Protein AF-A0A352BAZ2-F1 (afdb_monomer)

Secondary structure (DSSP, 8-state):
-HHHHHHHHHHHHHHHHTHHHHHHHHHHHHHHHHHHHHHHHHHHS---------PPPPTTS---PPP-----GGGTTSS---SS--HHHHHHH-PPPPHHHHHHHHHHHHHHHHHHHHS--

Mean predicted aligned error: 20.34 Å

Nearest PDB structures (foldseek):
  6uz7-assembly1_AE  TM=4.309E-01  e=7.780E+00  Kluyveromyces lactis

Radius of gyration: 33.47 Å; Cα contacts (8 Å, |Δi|>4): 6; chains: 1; bounding box: 77×63×80 Å

Structure (mmCIF, N/CA/C/O backbone):
data_AF-A0A352BAZ2-F1
#
_entry.id   AF-A0A352BAZ2-F1
#
loop_
_atom_site.group_PDB
_atom_site.id
_atom_site.type_symbol
_atom_site.label_atom_id
_atom_site.label_alt_id
_atom_site.label_comp_id
_atom_site.label_asym_id
_atom_site.label_entity_id
_atom_site.label_seq_id
_atom_site.pdbx_PDB_ins_code
_atom_site.Cartn_x
_atom_site.Cartn_y
_atom_site.Cartn_z
_atom_site.occupancy
_atom_site.B_iso_or_equiv
_atom_site.auth_seq_id
_atom_site.auth_comp_id
_atom_site.auth_asym_id
_atom_site.auth_atom_id
_atom_site.pdbx_PDB_model_num
ATOM 1 N N . MET A 1 1 ? -24.285 34.330 26.306 1.00 61.56 1 MET A N 1
ATOM 2 C CA . MET A 1 1 ? -24.472 33.325 27.376 1.00 61.56 1 MET A CA 1
ATOM 3 C C . MET A 1 1 ? -25.796 32.587 27.224 1.00 61.56 1 MET A C 1
ATOM 5 O O . MET A 1 1 ? -25.749 31.385 27.040 1.00 61.56 1 MET A O 1
ATOM 9 N N . GLU A 1 2 ? -26.934 33.277 27.096 1.00 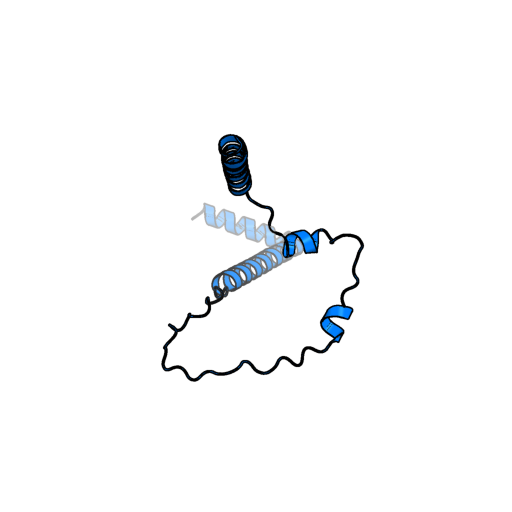78.88 2 GLU A N 1
ATOM 10 C CA . GLU A 1 2 ? -28.279 32.661 27.007 1.00 78.88 2 GLU A CA 1
ATOM 11 C C . GLU A 1 2 ? -28.443 31.504 25.989 1.00 78.88 2 GLU A C 1
ATOM 13 O O . GLU A 1 2 ? -29.137 30.522 26.250 1.00 78.88 2 GLU A O 1
ATOM 18 N N . LYS A 1 3 ? -27.788 31.580 24.820 1.00 81.06 3 LYS A N 1
ATOM 19 C CA . LYS A 1 3 ? -27.831 30.507 23.805 1.00 81.06 3 LYS A CA 1
ATOM 20 C C . LYS A 1 3 ? -27.101 29.230 24.245 1.00 81.06 3 LYS A C 1
ATOM 22 O O . LYS A 1 3 ? -27.532 28.141 23.882 1.00 81.06 3 LYS A O 1
ATOM 27 N N . ILE A 1 4 ? -26.021 29.369 25.016 1.00 85.94 4 ILE A N 1
ATOM 28 C CA . ILE A 1 4 ? -25.229 28.250 25.548 1.00 85.94 4 ILE A CA 1
ATOM 29 C C . ILE A 1 4 ? -26.023 27.552 26.655 1.00 85.94 4 ILE A C 1
ATOM 31 O O . ILE A 1 4 ? -26.115 26.328 26.660 1.00 85.94 4 ILE A O 1
ATOM 35 N N . ASP A 1 5 ? -26.687 28.323 27.517 1.00 85.38 5 ASP A N 1
ATOM 36 C CA . ASP A 1 5 ? -27.525 27.782 28.592 1.00 85.38 5 ASP A CA 1
ATOM 37 C C . ASP A 1 5 ? -28.756 27.048 28.039 1.00 85.38 5 ASP A C 1
ATOM 39 O O . ASP A 1 5 ? -29.066 25.935 28.463 1.00 85.38 5 ASP A O 1
ATOM 43 N N . LYS A 1 6 ? -29.402 27.597 26.997 1.00 83.62 6 LYS A N 1
ATOM 44 C CA . LYS A 1 6 ? -30.488 26.910 26.272 1.00 83.62 6 LYS A CA 1
ATOM 45 C C . LYS A 1 6 ? -30.037 25.596 25.635 1.00 83.62 6 LYS A C 1
ATOM 47 O O . LYS A 1 6 ? -30.806 24.637 25.609 1.00 83.62 6 LYS A O 1
ATOM 52 N N . LEU A 1 7 ? -28.816 25.546 25.104 1.00 84.56 7 LEU A N 1
ATOM 53 C CA . LEU A 1 7 ? -28.267 24.337 24.494 1.00 84.56 7 LEU A CA 1
ATOM 54 C C . LEU A 1 7 ? -27.939 23.279 25.556 1.00 84.56 7 LEU A C 1
ATOM 56 O O . LEU A 1 7 ? -28.306 22.118 25.393 1.00 84.56 7 LEU A O 1
ATOM 60 N N . LYS A 1 8 ? -27.319 23.692 26.666 1.00 85.31 8 LYS A N 1
ATOM 61 C CA . LYS A 1 8 ? -27.000 22.824 27.803 1.00 85.31 8 LYS A CA 1
ATOM 62 C C . LYS A 1 8 ? -28.256 22.186 28.397 1.00 85.31 8 LYS A C 1
ATOM 64 O O . LYS A 1 8 ? -28.271 20.977 28.611 1.00 85.31 8 LYS A O 1
ATOM 69 N N . ASN A 1 9 ? -29.316 22.972 28.582 1.00 86.38 9 ASN A N 1
ATOM 70 C CA . ASN A 1 9 ? -30.581 22.466 29.114 1.00 86.38 9 ASN A CA 1
ATOM 71 C C . ASN A 1 9 ? -31.218 21.443 28.165 1.00 86.38 9 ASN A C 1
ATOM 73 O O . ASN A 1 9 ? -31.579 20.360 28.603 1.00 86.38 9 ASN A O 1
ATOM 77 N N . LYS A 1 10 ? -31.228 21.701 26.848 1.00 85.00 10 LYS A N 1
ATOM 78 C CA . LYS A 1 10 ? -31.728 20.727 25.859 1.00 85.00 10 LYS A CA 1
ATOM 79 C C . LYS A 1 10 ? -30.947 19.411 25.845 1.00 85.00 10 LYS A C 1
ATOM 81 O O . LYS A 1 10 ? -31.538 18.358 25.627 1.00 85.00 10 LYS A O 1
ATOM 86 N N . ILE A 1 11 ? -29.629 19.467 26.039 1.00 82.56 11 ILE A N 1
ATOM 87 C CA . ILE A 1 11 ? -28.780 18.270 26.111 1.00 82.56 11 ILE A CA 1
ATOM 88 C C . ILE A 1 11 ? -29.077 17.490 27.396 1.00 82.56 11 ILE A C 1
ATOM 90 O O . ILE A 1 11 ? -29.226 16.272 27.338 1.00 82.56 11 ILE A O 1
ATOM 94 N N . SER A 1 12 ? -29.221 18.180 28.531 1.00 81.75 12 SER A N 1
ATOM 95 C CA . SER A 1 12 ? -29.603 17.560 29.806 1.00 81.75 12 SER A CA 1
ATOM 96 C C . SER A 1 12 ? -30.967 16.876 29.709 1.00 81.75 12 SER A C 1
ATOM 98 O O . SER A 1 12 ? -31.087 15.698 30.039 1.00 81.75 12 SER A O 1
ATOM 100 N N . ASP A 1 13 ? -31.960 17.569 29.145 1.00 84.19 13 ASP A N 1
ATOM 101 C CA . ASP A 1 13 ? -33.308 17.035 28.936 1.00 84.19 13 ASP A CA 1
ATOM 102 C C . ASP A 1 13 ? -33.287 15.793 28.030 1.00 84.19 13 ASP A C 1
ATOM 104 O O . ASP A 1 13 ? -34.013 14.827 28.260 1.00 84.19 13 ASP A O 1
ATOM 108 N N . PHE A 1 14 ? -32.433 15.779 27.002 1.00 80.44 14 PHE A N 1
ATOM 109 C CA . PHE A 1 14 ? -32.285 14.631 26.106 1.00 80.44 14 PHE A CA 1
ATOM 110 C C . PHE A 1 14 ? -31.643 13.420 26.802 1.00 80.44 14 PHE A C 1
ATOM 112 O O . PHE A 1 14 ? -32.094 12.290 26.604 1.00 80.44 14 PHE A O 1
ATOM 119 N N . ILE A 1 15 ? -30.627 13.651 27.640 1.00 83.31 15 ILE A N 1
ATOM 120 C CA . ILE A 1 15 ? -29.951 12.607 28.424 1.00 83.31 15 ILE A CA 1
ATOM 121 C C . ILE A 1 15 ? -30.905 12.006 29.461 1.00 83.31 15 ILE A C 1
ATOM 123 O O . ILE A 1 15 ? -30.960 10.787 29.619 1.00 83.31 15 ILE A O 1
ATOM 127 N N . GLU A 1 16 ? -31.697 12.832 30.146 1.00 81.19 16 GLU A N 1
ATOM 128 C CA . GLU A 1 16 ? -32.658 12.352 31.142 1.00 81.19 16 GLU A CA 1
ATOM 129 C C . GLU A 1 16 ? -33.809 11.563 30.518 1.00 81.19 16 GLU A C 1
ATOM 131 O O . GLU A 1 16 ? -34.217 10.535 31.064 1.00 81.19 16 GLU A O 1
ATOM 136 N N . ARG A 1 17 ? -34.301 12.006 29.355 1.00 82.25 17 ARG A N 1
ATOM 137 C CA . ARG A 1 17 ? -35.429 11.376 28.660 1.00 82.25 17 ARG A CA 1
ATOM 138 C C . ARG A 1 17 ? -35.059 10.050 27.999 1.00 82.25 17 ARG A C 1
ATOM 140 O O . ARG A 1 17 ? -35.906 9.170 27.908 1.00 82.25 17 ARG A O 1
ATOM 147 N N . ASN A 1 18 ? -33.807 9.898 27.563 1.00 82.19 18 ASN A N 1
ATOM 148 C CA . ASN A 1 18 ? -33.335 8.756 26.777 1.00 82.19 18 ASN A CA 1
ATOM 149 C C . ASN A 1 18 ? -32.033 8.155 27.333 1.00 82.19 18 ASN A C 1
ATOM 151 O O . ASN A 1 18 ? -31.093 7.903 26.579 1.00 82.19 18 ASN A O 1
ATOM 155 N N . LYS A 1 19 ? -31.987 7.876 28.644 1.00 80.25 19 LYS A N 1
ATOM 156 C CA . LYS A 1 19 ? -30.777 7.416 29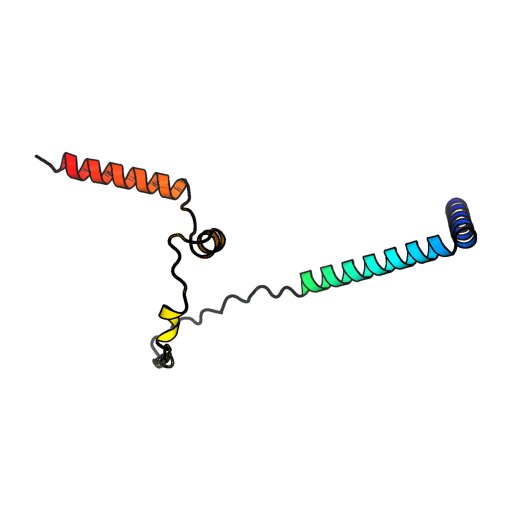.359 1.00 80.25 19 LYS A CA 1
ATOM 157 C C . LYS A 1 19 ? -30.016 6.277 28.668 1.00 80.25 19 LYS A C 1
ATOM 159 O O . LYS A 1 19 ? -28.796 6.343 28.553 1.00 80.25 19 LYS A O 1
ATOM 164 N N . ALA A 1 20 ? -30.711 5.248 28.178 1.00 80.69 20 ALA A N 1
ATOM 165 C CA . ALA A 1 20 ? -30.067 4.112 27.508 1.00 80.69 20 ALA A CA 1
ATOM 166 C C . ALA A 1 20 ? -29.398 4.515 26.178 1.00 80.69 20 ALA A C 1
ATOM 168 O O . ALA A 1 20 ? -28.257 4.142 25.911 1.00 80.69 20 ALA A O 1
ATOM 169 N N . LEU A 1 21 ? -30.081 5.338 25.378 1.00 82.94 21 LEU A N 1
ATOM 170 C CA . LEU A 1 21 ? -29.564 5.874 24.117 1.00 82.94 21 LEU A CA 1
ATOM 171 C C . LEU A 1 21 ? -28.411 6.854 24.354 1.00 82.94 21 LEU A C 1
ATOM 173 O O . LEU A 1 21 ? -27.404 6.784 23.657 1.00 82.94 21 LEU A O 1
ATOM 177 N N . SER A 1 22 ? -28.506 7.729 25.359 1.00 84.81 22 SER A N 1
ATOM 178 C CA . SER A 1 22 ? -27.419 8.655 25.692 1.00 84.81 22 SER A CA 1
ATOM 179 C C . SER A 1 22 ? -26.170 7.931 26.190 1.00 84.81 22 SER A C 1
ATOM 181 O O . SER A 1 22 ? -25.065 8.328 25.834 1.00 84.81 22 SER A O 1
ATOM 183 N N . VAL A 1 23 ? -26.328 6.848 26.963 1.00 88.81 23 VAL A N 1
ATOM 184 C CA . VAL A 1 23 ? -25.200 6.009 27.401 1.00 88.81 23 VAL A CA 1
ATOM 185 C C . VAL A 1 23 ? -24.562 5.299 26.206 1.00 88.81 23 VAL A C 1
ATOM 187 O O . VAL A 1 23 ? -23.340 5.298 26.092 1.00 88.81 23 VAL A O 1
ATOM 190 N N . ALA A 1 24 ? -25.364 4.766 25.279 1.00 89.69 24 ALA A N 1
ATOM 191 C CA . ALA A 1 24 ? -24.853 4.140 24.060 1.00 89.69 24 ALA A CA 1
ATOM 192 C C . ALA A 1 24 ? -24.086 5.135 23.168 1.00 89.69 24 ALA A C 1
ATOM 194 O O . ALA A 1 24 ? -22.995 4.824 22.694 1.00 89.69 24 ALA A O 1
ATOM 195 N N . ILE A 1 25 ? -24.612 6.351 22.987 1.00 90.06 25 ILE A N 1
ATOM 196 C CA . ILE A 1 25 ? -23.947 7.418 22.223 1.00 90.06 25 ILE A CA 1
ATOM 197 C C . ILE A 1 25 ? -22.633 7.829 22.899 1.00 90.06 25 ILE A C 1
ATOM 199 O O . ILE A 1 25 ? -21.616 7.976 22.223 1.00 90.06 25 ILE A O 1
ATOM 203 N N . LEU A 1 26 ? -22.626 7.978 24.227 1.00 90.56 26 LEU A N 1
ATOM 204 C CA . LEU A 1 26 ? -21.419 8.323 24.979 1.00 90.56 26 LEU A CA 1
ATOM 205 C C . LEU A 1 26 ? -20.348 7.228 24.861 1.00 90.56 26 LEU A C 1
ATOM 207 O O . LEU A 1 26 ? -19.179 7.537 24.636 1.00 90.56 26 LEU A O 1
ATOM 211 N N . ALA A 1 27 ? -20.747 5.957 24.955 1.00 91.62 27 ALA A N 1
ATOM 212 C CA . ALA A 1 27 ? -19.850 4.818 24.779 1.00 91.62 27 ALA A CA 1
ATOM 213 C C . ALA A 1 27 ? -19.270 4.761 23.356 1.00 91.62 27 ALA A C 1
ATOM 215 O O . ALA A 1 27 ? -18.068 4.553 23.193 1.00 91.62 27 ALA A O 1
ATOM 216 N N . ALA A 1 28 ? -20.090 5.012 22.331 1.00 93.12 28 ALA A N 1
ATOM 217 C CA . ALA A 1 28 ? -19.636 5.065 20.943 1.00 93.12 28 ALA A CA 1
ATOM 218 C C . ALA A 1 28 ? -18.627 6.203 20.704 1.00 93.12 28 ALA A C 1
ATOM 220 O O . ALA A 1 28 ? -17.605 5.994 20.052 1.00 93.12 28 ALA A O 1
ATOM 221 N N . LEU A 1 29 ? -18.874 7.389 21.273 1.00 94.00 29 LEU A N 1
ATOM 222 C CA . LEU A 1 29 ? -17.948 8.524 21.197 1.00 94.00 29 LEU A CA 1
ATOM 223 C C . LEU A 1 29 ? -16.622 8.240 21.914 1.00 94.00 29 LEU A C 1
ATOM 225 O O . LEU A 1 29 ? -15.558 8.557 21.383 1.00 94.00 29 LEU A O 1
ATOM 229 N N . ALA A 1 30 ? -16.671 7.611 23.092 1.00 93.38 30 ALA A N 1
ATOM 230 C CA . ALA A 1 30 ? -15.473 7.213 23.825 1.00 93.38 30 ALA A CA 1
ATOM 231 C C . ALA A 1 30 ? -14.642 6.187 23.036 1.00 93.38 30 ALA A C 1
ATOM 233 O O . ALA A 1 30 ? -13.426 6.332 22.924 1.00 93.38 30 ALA A O 1
ATOM 234 N N . LEU A 1 31 ? -15.296 5.191 22.431 1.00 95.31 31 LEU A N 1
ATOM 235 C CA . LEU A 1 31 ? -14.635 4.180 21.606 1.00 95.31 31 LEU A CA 1
ATOM 236 C C . LEU A 1 31 ? -13.991 4.808 20.362 1.00 95.31 31 LEU A C 1
ATOM 238 O O . LEU A 1 31 ? -12.842 4.507 20.047 1.00 95.31 31 LEU A O 1
ATOM 242 N N . MET A 1 32 ? -14.683 5.740 19.702 1.00 95.62 32 MET A N 1
ATOM 243 C CA . MET A 1 32 ? -14.141 6.472 18.554 1.00 95.62 32 MET A CA 1
ATOM 244 C C . MET A 1 32 ? -12.885 7.275 18.929 1.00 95.62 32 MET A C 1
ATOM 246 O O . MET A 1 32 ? -11.896 7.233 18.200 1.00 95.62 32 MET A O 1
ATOM 250 N N . LEU A 1 33 ? -12.882 7.952 20.083 1.00 95.31 33 LEU A N 1
ATOM 251 C CA . LEU A 1 33 ? -11.701 8.665 20.586 1.00 95.31 33 LEU A CA 1
ATOM 252 C C . LEU A 1 33 ? -10.516 7.724 20.828 1.00 95.31 33 LEU A C 1
ATOM 254 O O . LEU A 1 33 ? -9.396 8.049 20.439 1.00 95.31 33 LEU A O 1
ATOM 258 N N . ILE A 1 34 ? -10.755 6.549 21.416 1.00 95.06 34 ILE A N 1
ATOM 259 C CA . ILE A 1 34 ? -9.708 5.542 21.648 1.00 95.06 34 ILE A CA 1
ATOM 260 C C . ILE A 1 34 ? -9.101 5.078 20.317 1.00 95.06 34 ILE A C 1
ATOM 262 O O . ILE A 1 34 ? -7.879 5.028 20.187 1.00 95.06 34 ILE A O 1
ATOM 266 N N . LEU A 1 35 ? -9.932 4.799 19.308 1.00 93.81 35 LEU A N 1
ATOM 267 C CA . LEU A 1 35 ? -9.457 4.392 17.982 1.00 93.81 35 LEU A CA 1
ATOM 268 C C . LEU A 1 35 ? -8.609 5.477 17.309 1.00 93.81 35 LEU A C 1
ATOM 270 O O . LEU A 1 35 ? -7.583 5.161 16.709 1.00 93.81 35 LEU A O 1
ATOM 274 N N . ILE A 1 36 ? -8.991 6.750 17.446 1.00 94.31 36 ILE A N 1
ATOM 275 C CA . ILE A 1 36 ? -8.209 7.876 16.918 1.00 94.31 36 ILE A 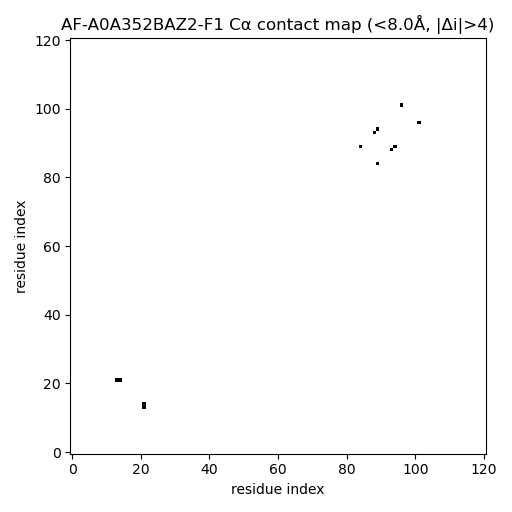CA 1
ATOM 276 C C . ILE A 1 36 ? -6.840 7.949 17.605 1.00 94.31 36 ILE A C 1
ATOM 278 O O . ILE A 1 36 ? -5.827 8.098 16.925 1.00 94.31 36 ILE A O 1
ATOM 282 N N . VAL A 1 37 ? -6.781 7.799 18.932 1.00 93.50 37 VAL A N 1
ATOM 283 C CA . VAL A 1 37 ? -5.509 7.806 19.676 1.00 93.50 37 VAL A CA 1
ATOM 284 C C . VAL A 1 37 ? -4.600 6.660 19.227 1.00 93.50 37 VAL A C 1
ATOM 286 O O . VAL A 1 37 ? -3.413 6.886 18.998 1.00 93.50 37 VAL A O 1
ATOM 289 N N . ILE A 1 38 ? -5.146 5.455 19.037 1.00 90.19 38 ILE A N 1
ATOM 290 C CA . ILE A 1 38 ? -4.387 4.294 18.545 1.00 90.19 38 ILE A CA 1
ATOM 291 C C . ILE A 1 38 ? -3.882 4.538 17.116 1.00 90.19 38 ILE A C 1
ATOM 293 O O . ILE A 1 38 ? -2.716 4.279 16.827 1.00 90.19 38 ILE A O 1
ATOM 297 N N . ALA A 1 39 ? -4.719 5.077 16.227 1.00 88.75 39 ALA A N 1
ATOM 298 C CA . ALA A 1 39 ? -4.326 5.390 14.855 1.00 88.75 39 ALA A CA 1
ATOM 299 C C . ALA A 1 39 ? -3.187 6.421 14.802 1.00 88.75 39 ALA A C 1
ATOM 301 O O . ALA A 1 39 ? -2.215 6.232 14.070 1.00 88.75 39 ALA A O 1
ATOM 302 N N . VAL A 1 40 ? -3.265 7.475 15.621 1.00 89.69 40 VAL A N 1
ATOM 303 C CA . VAL A 1 40 ? -2.189 8.469 15.745 1.00 89.69 40 VAL A CA 1
ATOM 304 C C . VAL A 1 40 ? -0.926 7.829 16.319 1.00 89.69 40 VAL A C 1
ATOM 306 O O . VAL A 1 40 ? 0.153 8.063 15.782 1.00 89.69 40 VAL A O 1
ATOM 309 N N . ALA A 1 41 ? -1.044 6.980 17.346 1.00 86.00 41 ALA A N 1
ATOM 310 C CA . ALA A 1 41 ? 0.086 6.263 17.938 1.00 86.00 41 ALA A CA 1
ATOM 311 C C . ALA A 1 41 ? 0.803 5.357 16.919 1.00 86.00 41 ALA A C 1
ATOM 313 O O . ALA A 1 41 ? 2.030 5.362 16.852 1.00 86.00 41 ALA A O 1
ATOM 314 N N . MET A 1 42 ? 0.059 4.634 16.077 1.00 81.88 42 MET A N 1
ATOM 315 C CA . MET A 1 42 ? 0.639 3.816 15.005 1.00 81.88 42 MET A CA 1
ATOM 316 C C . MET A 1 42 ? 1.294 4.670 13.914 1.00 81.88 42 MET A C 1
ATOM 318 O O . MET A 1 42 ? 2.370 4.324 13.432 1.00 81.88 42 MET A O 1
ATOM 322 N N . ALA A 1 43 ? 0.696 5.810 13.558 1.00 78.62 43 ALA A N 1
ATOM 323 C CA . ALA A 1 43 ? 1.260 6.717 12.561 1.00 78.62 43 ALA A CA 1
ATOM 324 C C . ALA A 1 43 ? 2.584 7.357 13.018 1.00 78.62 43 ALA A C 1
ATOM 326 O O . ALA A 1 43 ? 3.483 7.544 12.200 1.00 78.62 43 ALA A O 1
ATOM 327 N N . VAL A 1 44 ? 2.738 7.664 14.313 1.00 76.62 44 VAL A N 1
ATOM 328 C CA . VAL A 1 44 ? 3.998 8.208 14.860 1.00 76.62 44 VAL A CA 1
ATOM 329 C C . VAL A 1 44 ? 5.024 7.125 15.202 1.00 76.62 44 VAL A C 1
ATOM 331 O O . VAL A 1 44 ? 6.222 7.391 15.163 1.00 76.62 44 VAL A O 1
ATOM 334 N N . SER A 1 45 ? 4.574 5.904 15.509 1.00 64.19 45 SER A N 1
ATOM 335 C CA . SER A 1 45 ? 5.436 4.753 15.808 1.00 64.19 45 SER A CA 1
ATOM 336 C C . SER A 1 45 ? 5.908 4.004 14.559 1.00 64.19 45 SER A C 1
ATOM 338 O O . SER A 1 45 ? 6.648 3.025 14.683 1.00 64.19 45 SER A O 1
ATOM 340 N N . GLY A 1 46 ? 5.508 4.445 13.364 1.00 59.16 46 GLY A N 1
ATOM 341 C CA . GLY A 1 46 ? 6.086 3.994 12.107 1.00 59.16 46 GLY A CA 1
ATOM 342 C C . GLY A 1 46 ? 7.550 4.414 12.030 1.00 59.16 46 GLY A C 1
ATOM 343 O O . GLY A 1 46 ? 7.888 5.434 11.426 1.00 59.16 46 GLY A O 1
ATOM 344 N N . SER A 1 47 ? 8.439 3.632 12.645 1.00 59.03 47 SER A N 1
ATOM 345 C CA . SER A 1 47 ? 9.852 3.674 12.313 1.00 59.03 47 SER A CA 1
ATOM 346 C C . SER A 1 47 ? 9.936 3.367 10.824 1.00 59.03 47 SER A C 1
ATOM 348 O O . SER A 1 47 ? 9.649 2.259 10.373 1.00 59.03 47 SER A O 1
ATOM 350 N N . LYS A 1 48 ? 10.282 4.379 10.020 1.00 58.50 48 LYS A N 1
ATOM 351 C CA . LYS A 1 48 ? 10.745 4.117 8.657 1.00 58.50 48 LYS A CA 1
ATOM 352 C C . LYS A 1 48 ? 11.794 3.015 8.787 1.00 58.50 48 LYS A C 1
ATOM 354 O O . LYS A 1 48 ? 12.688 3.197 9.623 1.00 58.50 48 LYS A O 1
ATOM 359 N N . PRO A 1 49 ? 11.699 1.901 8.038 1.00 54.47 49 PRO A N 1
ATOM 360 C CA . PRO A 1 49 ? 12.761 0.912 8.046 1.00 54.47 49 PRO A CA 1
ATOM 361 C C . PRO A 1 49 ? 14.040 1.681 7.743 1.00 54.47 49 PRO A C 1
ATOM 363 O O . PRO A 1 49 ? 14.166 2.326 6.698 1.00 54.47 49 PRO A O 1
ATOM 366 N N . ARG A 1 50 ? 14.922 1.754 8.742 1.00 54.09 50 ARG A N 1
ATOM 367 C CA . ARG A 1 50 ? 16.186 2.462 8.621 1.00 54.09 50 ARG A CA 1
ATOM 368 C C . ARG A 1 50 ? 16.923 1.694 7.545 1.00 54.09 50 ARG A C 1
ATOM 370 O O . ARG A 1 50 ? 17.338 0.566 7.795 1.00 54.09 50 ARG A O 1
ATOM 377 N N . A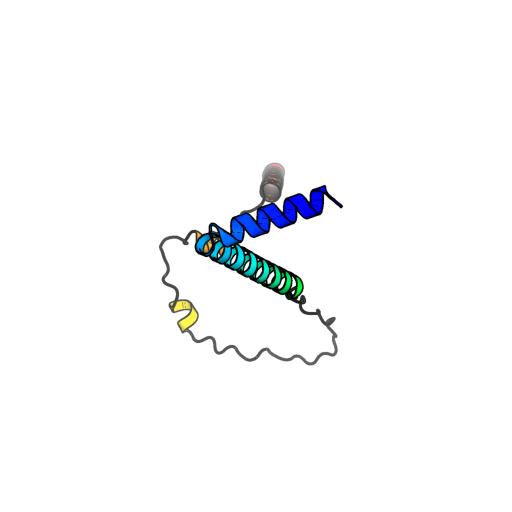LA A 1 51 ? 16.991 2.266 6.343 1.00 61.06 51 ALA A N 1
ATOM 378 C CA . ALA A 1 51 ? 17.779 1.694 5.269 1.00 61.06 51 ALA A CA 1
ATOM 379 C C . ALA A 1 51 ? 19.152 1.361 5.870 1.00 61.06 51 ALA A C 1
ATOM 381 O O . ALA A 1 51 ? 19.709 2.226 6.565 1.00 61.06 51 ALA A O 1
ATOM 382 N N . PRO A 1 52 ? 19.643 0.119 5.718 1.00 60.44 52 PRO A N 1
ATOM 383 C CA . PRO A 1 52 ? 20.895 -0.285 6.333 1.00 60.44 52 PRO A CA 1
ATOM 384 C C . PRO A 1 52 ? 21.952 0.733 5.920 1.00 60.44 52 PRO A C 1
ATOM 386 O O . PRO A 1 52 ? 22.114 1.021 4.730 1.00 60.44 52 PRO A O 1
ATOM 389 N N . SER A 1 53 ? 22.599 1.359 6.906 1.00 61.72 53 SER A N 1
ATOM 390 C CA . SER A 1 53 ? 23.678 2.295 6.623 1.00 61.72 53 SER A CA 1
ATOM 391 C C . SER A 1 53 ? 24.754 1.502 5.905 1.00 61.72 53 SER A C 1
ATOM 393 O O . SER A 1 53 ? 25.376 0.630 6.507 1.00 61.72 53 SER A O 1
ATOM 395 N N . ARG A 1 54 ? 24.930 1.769 4.612 1.00 57.50 54 ARG A N 1
ATOM 396 C CA . ARG A 1 54 ? 26.024 1.198 3.839 1.00 57.50 54 ARG A CA 1
ATOM 397 C C . ARG A 1 54 ? 27.305 1.761 4.438 1.00 57.50 54 ARG A C 1
ATOM 399 O O . ARG A 1 54 ? 27.607 2.936 4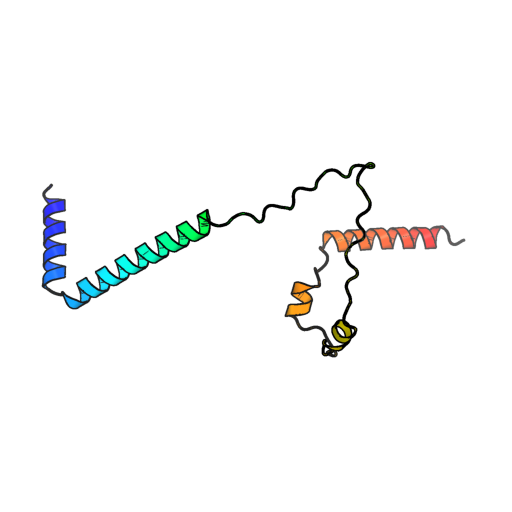.239 1.00 57.50 54 ARG A O 1
ATOM 406 N N . THR A 1 55 ? 28.000 0.960 5.238 1.00 67.56 55 THR A N 1
ATOM 407 C CA . THR A 1 55 ? 29.384 1.249 5.595 1.00 67.56 55 THR A CA 1
ATOM 408 C C . THR A 1 55 ? 30.168 1.347 4.285 1.00 67.56 55 THR A C 1
ATOM 410 O O . THR A 1 55 ? 29.988 0.494 3.410 1.00 67.56 55 THR A O 1
ATOM 413 N N . PRO A 1 56 ? 30.949 2.419 4.069 1.00 70.56 56 PRO A N 1
ATOM 414 C CA . PRO A 1 56 ? 31.806 2.493 2.898 1.00 70.56 56 PRO A CA 1
ATOM 415 C C . PRO A 1 56 ? 32.780 1.315 2.953 1.00 70.56 56 PRO A C 1
ATOM 417 O O . PRO A 1 56 ? 33.393 1.074 3.988 1.00 70.56 56 PRO A O 1
ATOM 420 N N . PHE A 1 57 ? 32.865 0.570 1.854 1.00 63.06 57 PHE A N 1
ATOM 421 C CA . PHE A 1 57 ? 33.793 -0.546 1.704 1.00 63.06 57 PHE A CA 1
ATOM 422 C C . PHE A 1 57 ? 35.229 -0.042 1.898 1.00 63.06 57 PHE A C 1
ATOM 424 O O . PHE A 1 57 ? 35.648 0.872 1.180 1.00 63.06 57 PHE A O 1
ATOM 431 N N . SER A 1 58 ? 35.958 -0.608 2.862 1.00 73.69 58 SER A N 1
ATOM 432 C CA . SER A 1 58 ? 37.381 -0.345 3.059 1.00 73.69 58 SER A CA 1
ATOM 433 C C . SER A 1 58 ? 38.187 -1.527 2.532 1.00 73.69 58 SER A C 1
ATOM 435 O O . SER A 1 58 ? 37.900 -2.681 2.835 1.00 73.69 58 SER A O 1
ATOM 437 N N . SER A 1 59 ? 39.236 -1.255 1.758 1.00 68.19 59 SER A N 1
ATOM 438 C CA . SER A 1 59 ? 40.137 -2.293 1.236 1.00 68.19 59 SER A CA 1
ATOM 439 C C . SER A 1 59 ? 40.958 -2.999 2.327 1.00 68.19 59 SER A C 1
ATOM 441 O O . SER A 1 59 ? 41.660 -3.961 2.029 1.00 68.19 59 SER A O 1
ATOM 443 N N . GLU A 1 60 ? 40.909 -2.493 3.561 1.00 78.50 60 GLU A N 1
ATOM 444 C CA . GLU A 1 60 ? 41.578 -3.046 4.745 1.00 78.50 60 GLU A CA 1
ATOM 445 C C . GLU A 1 60 ? 40.667 -3.978 5.562 1.00 78.50 60 GLU A C 1
ATOM 447 O O . GLU A 1 60 ? 41.119 -4.556 6.550 1.00 78.50 60 GLU A O 1
ATOM 452 N N . ASP A 1 61 ? 39.396 -4.129 5.171 1.00 74.69 61 ASP A N 1
ATOM 453 C CA . ASP A 1 61 ? 38.450 -4.988 5.880 1.00 74.69 61 ASP A CA 1
ATOM 454 C C . ASP A 1 61 ? 38.821 -6.470 5.690 1.00 74.69 61 ASP A C 1
ATOM 456 O O . ASP A 1 61 ? 39.018 -6.957 4.572 1.00 74.69 61 ASP A O 1
ATOM 460 N N . GLU A 1 62 ? 38.916 -7.204 6.800 1.00 79.69 62 GLU A N 1
ATOM 461 C CA . GLU A 1 62 ? 39.177 -8.643 6.798 1.00 79.69 62 GLU A CA 1
ATOM 462 C C . GLU A 1 62 ? 38.031 -9.378 6.083 1.00 79.69 62 GLU A C 1
ATOM 464 O O . GLU A 1 62 ? 36.852 -9.161 6.372 1.00 79.69 62 GLU A O 1
ATOM 469 N N . PHE A 1 63 ? 38.366 -10.244 5.121 1.00 74.00 63 PHE A N 1
ATOM 470 C CA . PHE A 1 63 ? 37.368 -11.020 4.389 1.00 74.00 63 PHE A CA 1
ATOM 471 C C . PHE A 1 63 ? 36.695 -12.025 5.328 1.00 74.00 63 PHE A C 1
ATOM 473 O O . PHE A 1 63 ? 37.244 -13.085 5.631 1.00 74.00 63 PHE A O 1
ATOM 480 N N . ILE A 1 64 ? 35.478 -11.705 5.758 1.00 78.19 64 ILE A N 1
ATOM 481 C CA . ILE A 1 64 ? 34.615 -12.635 6.481 1.00 78.19 64 ILE A CA 1
ATOM 482 C C . ILE A 1 64 ? 33.816 -13.411 5.436 1.00 78.19 64 ILE A C 1
ATOM 484 O O . ILE A 1 64 ? 32.885 -12.879 4.828 1.00 78.19 64 ILE A O 1
ATOM 488 N N . ALA A 1 65 ? 34.186 -14.674 5.216 1.00 78.00 65 ALA A N 1
ATOM 489 C CA . ALA A 1 65 ? 33.353 -15.574 4.433 1.00 78.00 65 ALA A CA 1
ATOM 490 C C . ALA A 1 65 ? 31.985 -15.698 5.132 1.00 78.00 65 ALA A C 1
ATOM 492 O O . ALA A 1 65 ? 31.954 -15.934 6.344 1.00 78.00 65 ALA A O 1
ATOM 493 N N . PRO A 1 66 ? 30.859 -15.523 4.416 1.00 74.31 66 PRO A N 1
ATOM 494 C CA . PRO A 1 66 ? 29.550 -15.769 5.001 1.00 74.31 66 PRO A CA 1
ATOM 495 C C . PRO A 1 66 ? 29.503 -17.209 5.516 1.00 74.31 66 PRO A C 1
ATOM 497 O O . PRO A 1 66 ? 30.041 -18.109 4.869 1.00 74.31 66 PRO A O 1
ATOM 500 N N . GLU A 1 67 ? 28.885 -17.423 6.682 1.00 77.75 67 GLU A N 1
ATOM 501 C CA . GLU A 1 67 ? 28.686 -18.773 7.206 1.00 77.75 67 GLU A CA 1
ATOM 502 C C . GLU A 1 67 ? 28.050 -19.630 6.117 1.00 77.75 67 GLU A C 1
ATOM 504 O O . GLU A 1 67 ? 27.069 -19.226 5.484 1.00 77.75 67 GLU A O 1
ATOM 509 N N . ASN A 1 68 ? 28.660 -20.790 5.865 1.00 63.47 68 ASN A N 1
ATOM 510 C CA . ASN A 1 68 ? 28.178 -21.730 4.873 1.00 63.47 68 ASN A CA 1
ATOM 511 C C . ASN A 1 68 ? 26.729 -22.051 5.219 1.00 63.47 68 ASN A C 1
ATOM 513 O O . ASN A 1 68 ? 26.450 -22.774 6.174 1.00 63.47 68 ASN A O 1
ATOM 517 N N . ASN A 1 69 ? 25.816 -21.494 4.435 1.00 60.38 69 ASN A N 1
ATOM 518 C CA . ASN A 1 69 ? 24.439 -21.916 4.385 1.00 60.38 69 ASN A CA 1
ATOM 519 C C . ASN A 1 69 ? 24.467 -23.417 4.075 1.00 60.38 69 ASN A C 1
ATOM 521 O O . ASN A 1 69 ? 24.713 -23.818 2.936 1.00 60.38 69 ASN A O 1
ATOM 525 N N . THR A 1 70 ? 24.292 -24.250 5.104 1.00 61.41 70 THR A N 1
ATOM 526 C CA . THR A 1 70 ? 23.894 -25.645 4.948 1.00 61.41 70 THR A CA 1
ATOM 527 C C . THR A 1 70 ? 22.498 -25.610 4.353 1.00 61.41 70 THR A C 1
ATOM 529 O O . THR A 1 70 ? 21.501 -25.682 5.071 1.00 61.41 70 THR A O 1
ATOM 532 N N . LEU A 1 71 ? 22.448 -25.388 3.042 1.00 58.00 71 LEU A N 1
ATOM 533 C CA . LEU A 1 71 ? 21.235 -25.351 2.259 1.00 58.00 71 LEU A CA 1
ATOM 534 C C . LEU A 1 71 ? 20.703 -26.776 2.347 1.00 58.00 71 LEU A C 1
ATOM 536 O O . LEU A 1 71 ? 21.245 -27.680 1.714 1.00 58.00 71 LEU A O 1
ATOM 540 N N . THR A 1 72 ? 19.732 -27.014 3.227 1.00 61.00 72 THR A N 1
ATOM 541 C CA . THR A 1 72 ? 19.038 -28.295 3.288 1.00 61.00 72 THR A CA 1
ATOM 542 C C . THR A 1 72 ? 18.489 -28.524 1.885 1.00 61.00 72 THR A C 1
ATOM 544 O O . THR A 1 72 ? 17.737 -27.686 1.381 1.00 61.00 72 THR A O 1
ATOM 547 N N . GLU A 1 73 ? 18.922 -29.604 1.227 1.00 57.16 73 GLU A N 1
ATOM 548 C CA . GLU A 1 73 ? 18.595 -29.913 -0.178 1.00 57.16 73 GLU A CA 1
ATOM 549 C C . GLU A 1 73 ? 17.080 -29.839 -0.457 1.00 57.16 73 GLU A C 1
ATOM 551 O O . GLU A 1 73 ? 16.646 -29.562 -1.574 1.00 57.16 73 GLU A O 1
ATOM 556 N N . ASP A 1 74 ? 16.278 -29.981 0.595 1.00 57.16 74 ASP A N 1
ATOM 557 C CA . ASP A 1 74 ? 14.821 -29.952 0.620 1.00 57.16 74 ASP A CA 1
ATOM 558 C C . ASP A 1 74 ? 14.184 -28.607 0.226 1.00 57.16 74 ASP A C 1
ATOM 560 O O . ASP A 1 74 ? 13.001 -28.583 -0.123 1.00 57.16 74 ASP A O 1
ATOM 564 N N . TYR A 1 75 ? 14.912 -27.479 0.246 1.00 58.47 75 TYR A N 1
ATOM 565 C CA . TYR A 1 75 ? 14.303 -26.179 -0.082 1.00 58.47 75 TYR A CA 1
ATOM 566 C C . TYR A 1 75 ? 13.782 -26.145 -1.528 1.00 58.47 75 TYR A C 1
ATOM 568 O O . TYR A 1 75 ? 12.672 -25.669 -1.774 1.00 58.47 75 TYR A O 1
ATOM 576 N N . TYR A 1 76 ? 14.522 -26.743 -2.469 1.00 56.84 76 TYR A N 1
ATOM 577 C CA . TYR A 1 76 ? 14.120 -26.828 -3.878 1.00 56.84 76 TYR A CA 1
ATOM 578 C C . TYR A 1 76 ? 12.961 -27.804 -4.121 1.00 56.84 76 TYR A C 1
ATOM 580 O O . TYR A 1 76 ? 12.184 -27.600 -5.051 1.00 56.84 76 TYR A O 1
ATOM 588 N N . PHE A 1 77 ? 12.816 -28.837 -3.285 1.00 57.22 77 PHE A N 1
ATOM 589 C CA . PHE A 1 77 ? 11.805 -29.890 -3.455 1.00 57.22 77 PHE A CA 1
ATOM 590 C C . PHE A 1 77 ? 10.489 -29.618 -2.717 1.00 57.22 77 PHE A C 1
ATOM 592 O O . PHE A 1 77 ? 9.499 -30.305 -2.956 1.00 57.22 77 PHE A O 1
ATOM 599 N N . SER A 1 78 ? 10.452 -28.616 -1.834 1.00 62.91 78 SER A N 1
ATOM 600 C CA . SER A 1 78 ? 9.243 -28.248 -1.083 1.00 62.91 78 SER A CA 1
ATOM 601 C C . SER A 1 78 ? 8.190 -27.502 -1.913 1.00 62.91 78 SER A C 1
ATOM 603 O O . SER A 1 78 ? 7.025 -27.433 -1.519 1.00 62.91 78 SER A O 1
ATOM 605 N N . ARG A 1 79 ? 8.578 -26.942 -3.065 1.00 64.31 79 ARG A N 1
ATOM 606 C CA . ARG A 1 79 ? 7.682 -26.163 -3.922 1.00 64.31 79 ARG A CA 1
ATOM 607 C C . ARG A 1 79 ? 6.882 -27.114 -4.812 1.00 64.31 79 ARG A C 1
ATOM 609 O O . ARG A 1 79 ? 7.447 -27.776 -5.680 1.00 64.31 79 ARG A O 1
ATOM 616 N N . SER A 1 80 ? 5.564 -27.168 -4.634 1.00 68.62 80 SER A N 1
ATOM 617 C CA . SER A 1 80 ? 4.685 -27.821 -5.606 1.00 68.62 80 SER A CA 1
ATOM 618 C C . SER A 1 80 ? 4.721 -27.010 -6.901 1.00 68.62 80 SER A C 1
ATOM 620 O O . SER A 1 80 ? 4.146 -25.925 -6.965 1.00 68.62 80 SER A O 1
ATOM 622 N N . ALA A 1 81 ? 5.439 -27.490 -7.915 1.00 67.62 81 ALA A N 1
ATOM 623 C CA . ALA A 1 81 ? 5.429 -26.862 -9.229 1.00 67.62 81 ALA A CA 1
ATOM 624 C C . ALA A 1 81 ? 4.032 -27.029 -9.846 1.00 67.62 81 ALA A C 1
ATOM 626 O O . ALA A 1 81 ? 3.642 -28.137 -10.210 1.00 67.62 81 ALA A O 1
ATOM 627 N N . GLY A 1 82 ? 3.262 -25.942 -9.902 1.00 71.69 82 GLY A N 1
ATOM 628 C 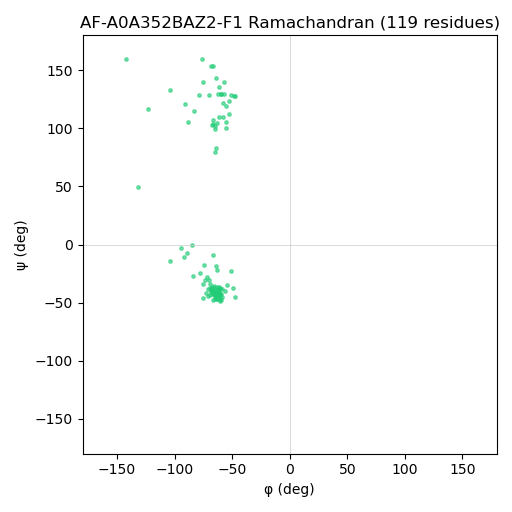CA . GLY A 1 82 ? 2.052 -25.870 -10.715 1.00 71.69 82 GLY A CA 1
ATOM 629 C C . GLY A 1 82 ? 2.399 -25.697 -12.196 1.00 71.69 82 GLY A C 1
ATOM 630 O O . GLY A 1 82 ? 3.492 -25.240 -12.531 1.00 71.69 82 GLY A O 1
ATOM 631 N N . ASP A 1 83 ? 1.461 -26.029 -13.087 1.00 78.88 83 ASP A N 1
ATOM 632 C CA . ASP A 1 83 ? 1.605 -25.800 -14.538 1.00 78.88 83 ASP A CA 1
ATOM 633 C C . ASP A 1 83 ? 1.713 -24.304 -14.896 1.00 78.88 83 ASP A C 1
ATOM 635 O O . ASP A 1 83 ? 2.229 -23.943 -15.954 1.00 78.88 83 ASP A O 1
ATOM 639 N N . ALA A 1 84 ? 1.234 -23.423 -14.015 1.00 81.38 84 ALA A N 1
ATOM 640 C CA . ALA A 1 84 ? 1.327 -21.976 -14.134 1.00 81.38 84 ALA A CA 1
ATOM 641 C C . ALA A 1 84 ? 1.583 -21.350 -12.759 1.00 81.38 84 ALA A C 1
ATOM 643 O O . ALA A 1 84 ? 1.331 -21.971 -11.727 1.00 81.38 84 ALA A O 1
ATOM 644 N N . TRP A 1 85 ? 2.092 -20.120 -12.761 1.00 84.06 85 TRP A N 1
ATOM 645 C CA . TRP A 1 85 ? 2.228 -19.329 -11.541 1.00 84.06 85 TRP A CA 1
ATOM 646 C C . TRP A 1 85 ? 0.866 -18.800 -11.115 1.00 84.06 85 TRP A C 1
ATOM 648 O O . TRP A 1 85 ? 0.080 -18.352 -11.958 1.00 84.06 85 TRP A O 1
ATOM 658 N N . GLU A 1 86 ? 0.617 -18.816 -9.810 1.00 85.12 86 GLU A N 1
ATOM 659 C CA . GLU A 1 86 ? -0.557 -18.162 -9.245 1.00 85.12 86 GLU A CA 1
ATOM 660 C C . GLU A 1 86 ? -0.437 -16.644 -9.413 1.00 85.12 86 GLU A C 1
ATOM 662 O O . GLU A 1 86 ? 0.659 -16.079 -9.500 1.00 85.12 86 GLU A O 1
ATOM 667 N N . LYS A 1 87 ? -1.578 -15.952 -9.465 1.00 85.00 87 LYS A N 1
ATOM 668 C CA . LYS A 1 87 ? -1.606 -14.502 -9.704 1.00 85.00 87 LYS A CA 1
ATOM 669 C C . LYS A 1 87 ? -0.815 -13.742 -8.635 1.00 85.00 87 LYS A C 1
ATOM 671 O O . LYS A 1 87 ? -0.112 -12.788 -8.955 1.00 85.00 87 LYS A O 1
ATOM 676 N N . GLU A 1 88 ? -0.908 -14.195 -7.392 1.00 85.19 88 GLU A N 1
ATOM 677 C CA . GLU A 1 88 ? -0.197 -13.641 -6.245 1.00 85.19 88 GLU A CA 1
ATOM 678 C C . GLU A 1 88 ? 1.323 -13.786 -6.397 1.00 85.19 88 GLU A C 1
ATOM 680 O O . GLU A 1 88 ? 2.060 -12.860 -6.071 1.00 85.19 88 GLU A O 1
ATOM 685 N N . GLU A 1 89 ? 1.797 -14.906 -6.951 1.00 82.88 89 GLU A N 1
ATOM 686 C CA . GLU A 1 89 ? 3.222 -15.125 -7.214 1.00 82.88 89 GLU A CA 1
ATOM 687 C C . GLU A 1 89 ? 3.720 -14.249 -8.364 1.00 82.88 89 GLU A C 1
ATOM 689 O O . GLU A 1 89 ? 4.835 -13.733 -8.317 1.00 82.88 89 GLU A O 1
ATOM 694 N N . VAL A 1 90 ? 2.900 -14.060 -9.400 1.00 86.38 90 VAL A N 1
ATOM 695 C CA . VAL A 1 90 ? 3.229 -13.148 -10.500 1.00 86.38 90 VAL A CA 1
ATOM 696 C C . VAL A 1 90 ? 3.364 -11.724 -9.974 1.00 86.38 90 VAL A C 1
ATOM 698 O O . VAL A 1 90 ? 4.350 -11.067 -10.278 1.00 86.38 90 VAL A O 1
ATOM 701 N N . ASP A 1 91 ? 2.431 -11.255 -9.151 1.00 86.12 91 ASP A N 1
ATOM 702 C CA . ASP A 1 91 ? 2.479 -9.888 -8.627 1.00 86.12 91 ASP A CA 1
ATOM 703 C C . ASP A 1 91 ? 3.625 -9.688 -7.608 1.00 86.12 91 ASP A C 1
ATOM 705 O O . ASP A 1 91 ? 4.187 -8.594 -7.522 1.00 86.12 91 ASP A O 1
ATOM 709 N N . GLU A 1 92 ? 4.005 -10.729 -6.856 1.00 86.44 92 GLU A N 1
ATOM 710 C CA . GLU A 1 92 ? 5.119 -10.683 -5.896 1.00 86.44 92 GLU A CA 1
ATOM 711 C C . GLU A 1 92 ? 6.491 -10.724 -6.583 1.00 86.44 92 GLU A C 1
ATOM 713 O O . GLU A 1 92 ? 7.389 -9.946 -6.250 1.00 86.44 92 GLU A O 1
ATOM 718 N N . TRP A 1 93 ? 6.662 -11.630 -7.547 1.00 86.88 93 TRP A N 1
ATOM 719 C CA . TRP A 1 93 ? 7.971 -11.951 -8.117 1.00 86.88 93 TRP A CA 1
ATOM 720 C C . TRP A 1 93 ? 8.202 -11.344 -9.499 1.00 86.88 93 TRP A C 1
ATOM 722 O O . TRP A 1 93 ? 9.345 -11.301 -9.960 1.00 86.88 93 TRP A O 1
ATOM 732 N N . PHE A 1 94 ? 7.157 -10.854 -10.169 1.00 87.88 94 PHE A N 1
ATOM 733 C CA . PHE A 1 94 ? 7.247 -10.319 -11.520 1.00 87.88 94 PHE A CA 1
ATOM 734 C C . PHE A 1 94 ? 6.749 -8.875 -11.603 1.00 87.88 94 PHE A C 1
ATOM 736 O O . PHE A 1 94 ? 5.577 -8.556 -11.437 1.00 87.88 94 PHE A O 1
ATOM 743 N N . THR A 1 95 ? 7.657 -7.966 -11.952 1.00 86.69 95 THR A N 1
ATOM 744 C CA . THR A 1 95 ? 7.284 -6.587 -12.281 1.00 86.69 95 THR A CA 1
ATOM 745 C C . THR A 1 95 ? 7.028 -6.475 -13.777 1.00 86.69 95 THR A C 1
ATOM 747 O O . THR A 1 95 ? 7.936 -6.712 -14.575 1.00 86.69 95 THR A O 1
ATOM 750 N N . MET A 1 96 ? 5.816 -6.074 -14.175 1.00 86.19 96 MET A N 1
ATOM 751 C CA . MET A 1 96 ? 5.553 -5.798 -15.589 1.00 86.19 96 MET A CA 1
ATOM 752 C C . MET A 1 96 ? 6.452 -4.655 -16.092 1.00 86.19 96 MET A C 1
ATOM 754 O O . MET A 1 96 ? 6.580 -3.629 -15.415 1.00 86.19 96 MET A O 1
ATOM 758 N N . PRO A 1 97 ? 7.064 -4.794 -17.280 1.00 87.44 97 PRO A N 1
ATOM 759 C CA . PRO A 1 97 ? 7.875 -3.733 -17.853 1.00 87.44 97 PRO A CA 1
ATOM 760 C C . PRO A 1 97 ? 7.014 -2.505 -18.165 1.00 87.44 97 PRO A C 1
ATOM 762 O O . PRO A 1 97 ? 5.868 -2.613 -18.601 1.00 87.44 97 PRO A O 1
ATOM 765 N N . SER A 1 98 ? 7.583 -1.316 -17.964 1.00 90.94 98 SER A N 1
ATOM 766 C CA . SER A 1 98 ? 6.904 -0.063 -18.305 1.00 90.94 98 SER A CA 1
ATOM 767 C C . SER A 1 98 ? 6.759 0.104 -19.824 1.00 90.94 98 SER A C 1
ATOM 769 O O . SER A 1 98 ? 7.603 -0.373 -20.588 1.00 90.94 98 SER A O 1
ATOM 771 N N . GLU A 1 99 ? 5.750 0.857 -20.279 1.00 91.88 99 GLU A N 1
ATOM 772 C CA . GLU A 1 99 ? 5.61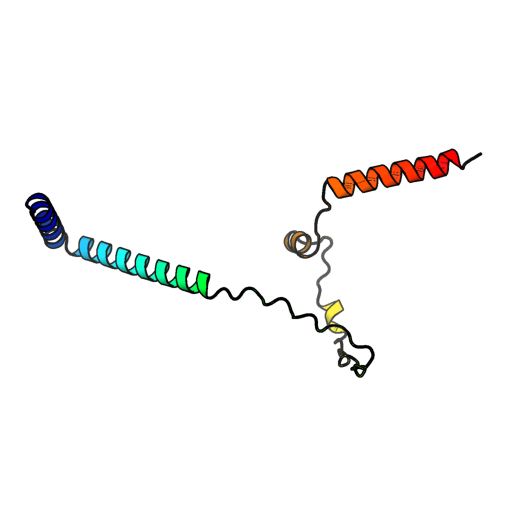4 1.213 -21.705 1.00 91.88 99 GLU A CA 1
ATOM 773 C C . GLU A 1 99 ? 6.872 1.891 -22.262 1.00 91.88 99 GLU A C 1
ATOM 775 O O . GLU A 1 99 ? 7.237 1.684 -23.418 1.00 91.88 99 GLU A O 1
ATOM 780 N N . SER A 1 100 ? 7.558 2.691 -21.442 1.00 92.94 100 SER A N 1
ATOM 781 C CA . SER A 1 100 ? 8.812 3.340 -21.829 1.00 92.94 100 SER A CA 1
ATOM 782 C C . SER A 1 100 ? 9.900 2.307 -22.132 1.00 92.94 100 SER A C 1
ATOM 784 O O . SER A 1 100 ? 10.529 2.358 -23.187 1.00 92.94 100 SER A O 1
ATOM 786 N N . SER A 1 101 ? 10.061 1.314 -21.251 1.00 91.19 101 SER A N 1
ATOM 787 C CA . SER A 1 101 ? 11.017 0.214 -21.423 1.00 91.19 101 SER A CA 1
ATOM 788 C C . SER A 1 101 ? 10.709 -0.612 -22.673 1.00 91.19 101 SER A C 1
ATOM 790 O O . SER A 1 101 ? 11.618 -0.931 -23.434 1.00 91.19 101 SER A O 1
ATOM 792 N N . MET A 1 102 ? 9.430 -0.897 -22.930 1.00 95.75 102 MET A N 1
ATOM 793 C CA . MET A 1 102 ? 9.002 -1.610 -24.137 1.00 95.75 102 MET A CA 1
ATOM 794 C C . MET A 1 102 ? 9.260 -0.810 -25.417 1.00 95.75 102 MET A C 1
ATOM 796 O O . MET A 1 102 ? 9.707 -1.365 -26.419 1.00 95.75 102 MET A O 1
ATOM 800 N N . ASN A 1 103 ? 9.018 0.501 -25.390 1.00 93.94 103 ASN A N 1
ATOM 801 C CA . ASN A 1 103 ? 9.290 1.371 -26.530 1.00 93.94 103 ASN A CA 1
ATOM 802 C C . ASN A 1 103 ? 10.785 1.519 -26.813 1.00 93.94 103 ASN A C 1
ATOM 804 O O . ASN A 1 103 ? 11.167 1.596 -27.980 1.00 93.94 103 ASN A O 1
ATOM 808 N N . GLN A 1 104 ? 11.620 1.554 -25.773 1.00 94.88 104 GLN A N 1
ATOM 809 C CA . GLN A 1 104 ? 13.068 1.574 -25.943 1.00 94.88 104 GLN A CA 1
ATOM 810 C C . GLN A 1 104 ? 13.558 0.258 -26.549 1.00 94.88 104 GLN A C 1
ATOM 812 O O . GLN A 1 104 ? 14.230 0.289 -27.572 1.00 94.88 104 GLN A O 1
ATOM 817 N N . LEU A 1 105 ? 13.110 -0.883 -26.013 1.00 94.56 105 LEU A N 1
ATOM 818 C CA . LEU A 1 105 ? 13.441 -2.199 -26.560 1.00 94.56 105 LEU A CA 1
ATOM 819 C C . LEU A 1 105 ? 13.037 -2.329 -28.035 1.00 94.56 105 LEU A C 1
ATOM 821 O O . LEU A 1 105 ? 13.787 -2.873 -28.839 1.00 94.56 105 LEU A O 1
ATOM 825 N N . ARG A 1 106 ? 11.867 -1.800 -28.415 1.00 94.19 106 ARG A N 1
ATOM 826 C CA . ARG A 1 106 ? 11.437 -1.770 -29.819 1.00 94.19 106 ARG A CA 1
ATOM 827 C C . ARG A 1 106 ? 12.409 -0.979 -30.696 1.00 94.19 106 ARG A C 1
ATOM 829 O O . ARG A 1 106 ? 12.794 -1.480 -31.744 1.00 94.19 106 ARG A O 1
ATOM 836 N N . LYS A 1 107 ? 12.802 0.227 -30.274 1.00 95.56 107 LYS A N 1
ATOM 837 C CA . LYS A 1 107 ? 13.759 1.060 -31.021 1.00 95.56 107 LYS A CA 1
ATOM 838 C C . LYS A 1 107 ? 15.121 0.386 -31.147 1.00 95.56 107 LYS A C 1
ATOM 840 O O . LYS A 1 107 ? 15.712 0.426 -32.218 1.00 95.56 107 LYS A O 1
ATOM 845 N N . ASP A 1 108 ? 15.593 -0.236 -30.072 1.00 95.56 108 ASP A N 1
ATOM 846 C CA . ASP A 1 108 ? 16.880 -0.929 -30.056 1.00 95.56 108 ASP A CA 1
ATOM 847 C C . ASP A 1 108 ? 16.851 -2.141 -30.998 1.00 95.56 108 ASP A C 1
ATOM 849 O O . ASP A 1 108 ? 17.788 -2.356 -31.763 1.00 95.56 108 ASP A O 1
ATOM 853 N N . ASN A 1 109 ? 15.739 -2.883 -31.022 1.00 93.94 109 ASN A N 1
ATOM 854 C CA . ASN A 1 109 ? 15.540 -3.982 -31.964 1.00 93.94 109 ASN A CA 1
ATOM 855 C C . ASN A 1 109 ? 15.458 -3.500 -33.420 1.00 93.94 109 ASN A C 1
ATOM 857 O O . ASN A 1 109 ? 16.038 -4.135 -34.293 1.00 93.94 109 ASN A O 1
ATOM 861 N N . GLU A 1 110 ? 14.759 -2.394 -33.694 1.00 93.56 110 GLU A N 1
ATOM 862 C CA . GLU A 1 110 ? 14.700 -1.789 -35.035 1.00 93.56 110 GLU A CA 1
ATOM 863 C C . GLU A 1 110 ? 16.100 -1.369 -35.511 1.00 93.56 110 GLU A C 1
ATOM 865 O O . GLU A 1 110 ? 16.500 -1.722 -36.617 1.00 93.56 110 GLU A O 1
ATOM 870 N N . ALA A 1 111 ? 16.885 -0.714 -34.650 1.00 91.19 111 ALA A N 1
ATOM 871 C CA . ALA A 1 111 ? 18.256 -0.316 -34.965 1.00 91.19 111 ALA A CA 1
ATOM 872 C C . ALA A 1 111 ? 19.171 -1.520 -35.239 1.00 91.19 111 ALA A C 1
ATOM 874 O O . ALA A 1 111 ? 19.979 -1.488 -36.164 1.00 91.19 111 ALA A O 1
ATOM 875 N N . LEU A 1 112 ? 19.023 -2.596 -34.463 1.00 92.62 112 LEU A N 1
ATOM 876 C CA . LEU A 1 112 ? 19.804 -3.820 -34.630 1.00 92.62 112 LEU A CA 1
ATOM 877 C C . LEU A 1 112 ? 19.434 -4.560 -35.924 1.00 92.62 112 LEU A C 1
ATOM 879 O O . LEU A 1 112 ? 20.305 -5.100 -36.602 1.00 92.62 112 LEU A O 1
ATOM 883 N N . VAL A 1 113 ? 18.154 -4.562 -36.301 1.00 91.00 113 VAL A N 1
ATOM 884 C CA . VAL A 1 113 ? 17.699 -5.102 -37.591 1.00 91.00 113 VAL A CA 1
ATOM 885 C C . VAL A 1 113 ? 18.265 -4.284 -38.748 1.00 91.00 113 VAL A C 1
ATOM 887 O O . VAL A 1 113 ? 18.786 -4.872 -39.693 1.00 91.00 113 VAL A O 1
ATOM 890 N N . ASP A 1 114 ? 18.217 -2.956 -38.663 1.00 87.44 114 ASP A N 1
ATOM 891 C CA . ASP A 1 114 ? 18.785 -2.071 -39.683 1.00 87.44 114 ASP A CA 1
ATOM 892 C C . ASP A 1 114 ? 20.305 -2.240 -39.805 1.00 87.44 114 ASP A C 1
ATOM 894 O O . ASP A 1 114 ? 20.837 -2.222 -40.913 1.00 87.44 114 ASP A O 1
ATOM 898 N N . GLU A 1 115 ? 21.011 -2.467 -38.695 1.00 87.38 115 GLU A N 1
ATOM 899 C CA . GLU A 1 115 ? 22.441 -2.780 -38.700 1.00 87.38 115 GLU A CA 1
ATOM 900 C C . GLU A 1 115 ? 22.721 -4.118 -39.395 1.00 87.38 115 GLU A C 1
ATOM 902 O O . GLU A 1 115 ? 23.581 -4.186 -40.272 1.00 87.38 115 GLU A O 1
ATOM 907 N N . ILE A 1 116 ? 21.967 -5.172 -39.068 1.00 86.06 116 ILE A N 1
ATOM 908 C CA . ILE A 1 116 ? 22.120 -6.490 -39.702 1.00 86.06 116 ILE A CA 1
ATOM 909 C C . ILE A 1 116 ? 21.811 -6.419 -41.203 1.00 86.06 116 ILE A C 1
ATOM 911 O O . ILE A 1 116 ? 22.549 -6.986 -42.007 1.00 86.06 116 ILE A O 1
ATOM 915 N N . LEU A 1 117 ? 20.727 -5.742 -41.589 1.00 83.50 117 LEU A N 1
ATOM 916 C CA . LEU A 1 117 ? 20.292 -5.636 -42.983 1.00 83.50 117 LEU A CA 1
ATOM 917 C C . LEU A 1 117 ? 21.161 -4.671 -43.796 1.00 83.50 117 LEU A C 1
ATOM 919 O O . LEU A 1 117 ? 21.380 -4.912 -44.977 1.00 83.50 117 LEU A O 1
ATOM 923 N N . GLY A 1 118 ? 21.665 -3.599 -43.184 1.00 71.12 118 GLY A N 1
ATOM 924 C CA . GLY A 1 118 ? 22.565 -2.636 -43.819 1.00 71.12 118 GLY A CA 1
ATOM 925 C C . GLY A 1 118 ? 24.013 -3.123 -43.924 1.00 71.12 118 GLY A C 1
ATOM 926 O O . GLY A 1 118 ? 24.745 -2.669 -44.801 1.00 71.12 118 GLY A O 1
ATOM 927 N N . ALA A 1 119 ? 24.428 -4.049 -43.054 1.00 63.16 119 ALA A N 1
ATOM 928 C CA . ALA A 1 119 ? 25.718 -4.735 -43.125 1.00 63.16 119 ALA A CA 1
ATOM 929 C C . ALA A 1 119 ? 25.679 -6.024 -43.970 1.00 63.16 119 ALA A C 1
ATOM 931 O O . ALA A 1 119 ? 26.732 -6.617 -44.226 1.00 63.16 119 ALA A O 1
ATOM 932 N N . ALA A 1 120 ? 24.495 -6.465 -44.407 1.00 51.44 120 ALA A N 1
ATOM 933 C CA . ALA A 1 120 ? 24.350 -7.534 -45.387 1.00 51.44 120 ALA A CA 1
ATOM 934 C C . ALA A 1 120 ? 24.613 -6.977 -46.809 1.00 51.44 120 ALA A C 1
ATOM 936 O O . ALA A 1 120 ? 24.039 -5.945 -47.156 1.00 51.44 120 ALA A O 1
ATOM 937 N N . PRO A 1 121 ? 25.498 -7.605 -47.611 1.00 54.22 121 PRO A N 1
ATOM 938 C CA . PRO A 1 121 ? 25.876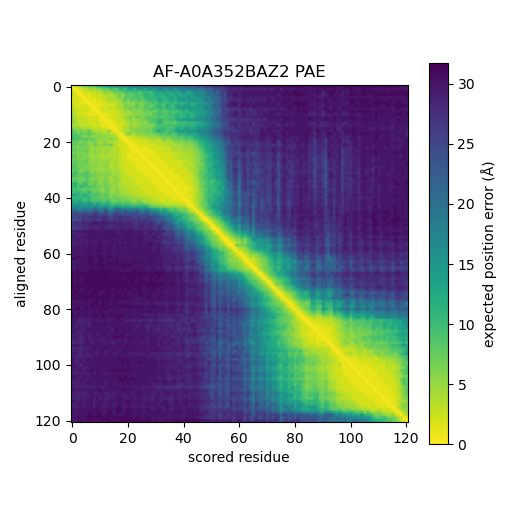 -7.124 -48.944 1.00 54.22 121 PRO A CA 1
ATOM 939 C C . PRO A 1 121 ? 24.756 -7.230 -49.987 1.00 54.22 121 PRO A C 1
ATOM 941 O O . PRO A 1 121 ? 23.895 -8.132 -49.859 1.00 5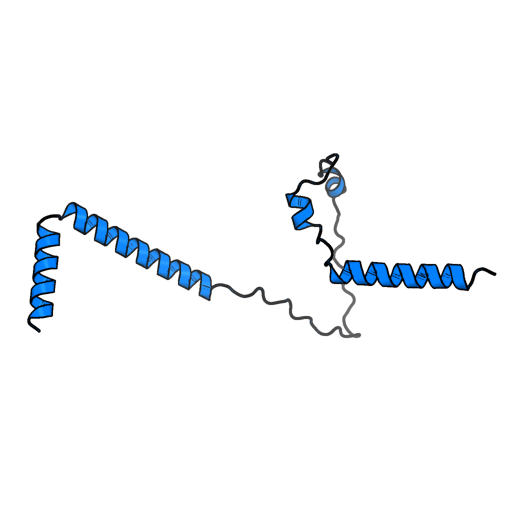4.22 121 PRO A O 1
#

Solvent-accessible surface area (backbone atoms only — not comparable to full-atom values): 7672 Å² total; per-residue (Å²): 110,71,70,58,55,55,50,51,50,54,51,51,53,49,38,70,76,35,50,71,60,44,50,52,52,51,51,52,54,54,52,53,52,52,52,51,54,51,53,51,50,52,65,71,64,56,70,70,80,72,70,77,81,78,72,80,89,55,97,83,61,78,88,74,75,74,78,80,74,81,70,61,77,57,67,77,70,68,60,83,83,60,102,62,81,52,72,69,53,42,66,72,76,47,81,81,79,50,71,66,58,52,53,49,52,50,52,53,51,51,53,51,49,50,49,56,60,69,71,48,132

Sequence (121 aa):
MEKIDKLKNKISDFIERNKALSVAILAALALMLILIVIAVAMAVSGSKPRAPSRTPFSSEDEFIAPENNTLTEDYYFSRSAGDAWEKEEVDEWFTMPSESSMNQLRKDNEALVDEILGAAP

pLDDT: mean 79.5, std 12.69, range [51.44, 95.75]

Foldseek 3Di:
DVVVVVVVVVVVVVCVVCVPVVVVVVVVVVVVVVVVVVVVVVVVPPPPPPDPPPDPDDPPDDDDDPPPPPPPPCPVVVDDDDPDDDPVCCVVPPDDDDPVRVVVVVVVVVVVVCVVVVPPD